Protein AF-A0A645F8R0-F1 (afdb_monomer_lite)

Sequence (84 aa):
MYQHKKVYNQTQYPFSLIENPIQNYQKGICPVVEEMYEKKLVIADVCRLPYTTKDVDDFLTAIKKVWNSREKLHDYEKNNLSSS

Secondary structure (DSSP, 8-state):
-TTTT--STTS-TTGGG-SS------TTSSHHHHHIIIII----TTSSTT--HHHHHHHHHHHHHHHHHHHHHHHHHHHHHTT-

InterPro domains:
  IPR015422 Pyridoxal phosphate-dependent transferase, small domain [G3DSA:3.90.1150.10] (1-69)

Radius of gyration: 20.99 Å; chains: 1; bounding box: 48×29×46 Å

pLDDT: mean 87.6, std 9.73, range [45.84, 97.38]

Foldseek 3Di:
DVVVCDDDDPDNPPVVVDPDDPDDPDPPPCPVVVCCVVPNDDDDPQPDPPHDPVSVVVVVVVVVVCVVCVVVVVVVCCVPVVVD

Organism: NCBI:txid1076179

Structure (mmCIF, N/CA/C/O backbone):
data_AF-A0A645F8R0-F1
#
_entry.id   AF-A0A645F8R0-F1
#
loop_
_atom_site.group_PDB
_atom_site.id
_atom_site.type_symbol
_atom_site.label_atom_id
_atom_site.label_alt_id
_atom_site.label_comp_id
_atom_site.label_asym_id
_atom_site.label_entity_id
_atom_site.label_seq_id
_atom_site.pdbx_PDB_ins_code
_atom_site.Cartn_x
_atom_site.Cartn_y
_atom_site.Cartn_z
_atom_site.occupancy
_atom_site.B_iso_or_equiv
_atom_site.auth_seq_id
_atom_site.auth_comp_id
_atom_site.auth_asym_id
_atom_site.auth_atom_id
_atom_site.pdbx_PDB_model_num
ATOM 1 N N . MET A 1 1 ? 3.329 4.272 -16.957 1.00 69.50 1 MET A N 1
ATOM 2 C CA . MET A 1 1 ? 4.744 4.379 -17.371 1.00 69.50 1 MET A CA 1
ATOM 3 C C . MET A 1 1 ? 5.141 3.276 -18.354 1.00 69.50 1 MET A C 1
ATOM 5 O O . MET A 1 1 ? 5.266 3.583 -19.530 1.00 69.50 1 MET A O 1
ATOM 9 N N . TYR A 1 2 ? 5.261 2.011 -17.925 1.00 80.69 2 TYR A N 1
ATOM 10 C CA . TYR A 1 2 ? 5.767 0.902 -18.758 1.00 80.69 2 TYR A CA 1
ATOM 11 C C . TYR A 1 2 ? 4.852 0.494 -19.922 1.00 80.69 2 TYR A C 1
ATOM 13 O O . TYR A 1 2 ? 5.313 0.462 -21.057 1.00 80.69 2 TYR A O 1
ATOM 21 N N . GLN A 1 3 ? 3.549 0.298 -19.682 1.00 84.56 3 GLN A N 1
ATOM 22 C CA . GLN A 1 3 ? 2.578 0.011 -20.754 1.00 84.56 3 GLN A CA 1
ATOM 23 C C . GLN A 1 3 ? 2.559 1.105 -21.831 1.00 84.56 3 GLN A C 1
ATOM 25 O O . GLN A 1 3 ? 2.536 0.825 -23.024 1.00 84.56 3 GLN A O 1
ATOM 30 N N . HIS A 1 4 ? 2.630 2.364 -21.398 1.00 83.25 4 HIS A N 1
ATOM 31 C CA . HIS A 1 4 ? 2.633 3.534 -22.275 1.00 83.25 4 HIS A CA 1
ATOM 32 C C . HIS A 1 4 ? 4.027 3.881 -22.826 1.00 83.25 4 HIS A C 1
ATOM 34 O O . HIS A 1 4 ? 4.144 4.824 -23.603 1.00 83.25 4 HIS A O 1
ATOM 40 N N . LYS A 1 5 ? 5.072 3.145 -22.416 1.00 80.62 5 LYS A N 1
ATOM 41 C CA . LYS A 1 5 ? 6.474 3.307 -22.829 1.00 80.62 5 LYS A CA 1
ATOM 42 C C . LYS A 1 5 ? 6.990 4.755 -22.771 1.00 80.62 5 LYS A C 1
ATOM 44 O O . LYS A 1 5 ? 7.678 5.211 -23.678 1.00 80.62 5 LYS A O 1
ATOM 49 N N . LYS A 1 6 ? 6.664 5.487 -21.701 1.00 81.94 6 LYS A N 1
ATOM 50 C CA . LYS A 1 6 ? 7.132 6.868 -21.465 1.00 81.94 6 LYS A CA 1
ATOM 51 C C . LYS A 1 6 ? 7.795 6.954 -20.096 1.00 81.94 6 LYS A C 1
ATOM 53 O O . LYS A 1 6 ? 7.104 6.787 -19.091 1.00 81.94 6 LYS A O 1
ATOM 58 N N . VAL A 1 7 ? 9.114 7.158 -20.075 1.00 80.00 7 VAL A N 1
ATOM 59 C CA . VAL A 1 7 ? 9.911 7.362 -18.847 1.00 80.00 7 VAL A CA 1
ATOM 60 C C . VAL A 1 7 ? 10.413 8.793 -18.760 1.00 80.00 7 VAL A C 1
ATOM 62 O O . VAL A 1 7 ? 10.197 9.447 -17.746 1.00 80.00 7 VAL A O 1
ATOM 65 N N . TYR A 1 8 ? 11.066 9.275 -19.819 1.00 78.12 8 TYR A N 1
ATOM 66 C CA . TYR A 1 8 ? 11.721 10.578 -19.822 1.00 78.12 8 TYR A CA 1
ATOM 67 C C . TYR A 1 8 ? 11.045 11.543 -20.792 1.00 78.12 8 TYR A C 1
ATOM 69 O O . TYR A 1 8 ? 10.959 11.284 -21.998 1.00 78.12 8 TYR A O 1
ATOM 77 N N . ASN A 1 9 ? 10.640 12.700 -20.265 1.00 74.50 9 ASN A N 1
ATOM 78 C CA . ASN A 1 9 ? 10.056 13.805 -21.025 1.00 74.50 9 ASN A CA 1
ATOM 79 C C . ASN A 1 9 ? 8.905 13.332 -21.941 1.00 74.50 9 ASN A C 1
ATOM 81 O O . ASN A 1 9 ? 8.177 12.392 -21.626 1.00 74.50 9 ASN A O 1
ATOM 85 N N . GLN A 1 10 ? 8.731 13.978 -23.093 1.00 75.19 10 GLN A N 1
ATOM 86 C CA . GLN A 1 10 ? 7.767 13.580 -24.124 1.00 75.19 10 GLN A CA 1
ATOM 87 C C . GLN A 1 10 ? 8.310 12.475 -25.054 1.00 75.19 10 GLN A C 1
ATOM 89 O O . GLN A 1 10 ? 7.759 12.250 -26.129 1.00 75.19 10 GLN A O 1
ATOM 94 N N . THR A 1 11 ? 9.389 11.786 -24.664 1.00 79.56 11 THR A N 1
ATOM 95 C CA . THR A 1 11 ? 10.055 10.774 -25.497 1.00 79.56 11 THR A CA 1
ATOM 96 C C . THR A 1 11 ? 9.675 9.351 -25.084 1.00 79.56 11 THR A C 1
ATOM 98 O O . THR A 1 11 ? 9.168 9.105 -23.988 1.00 79.56 11 THR A O 1
ATOM 101 N N . GLN A 1 12 ? 9.952 8.392 -25.968 1.00 79.69 12 GLN A N 1
ATOM 102 C CA . GLN A 1 12 ? 9.828 6.957 -25.688 1.00 79.69 12 GLN A CA 1
ATOM 103 C C . GLN A 1 12 ? 11.143 6.331 -25.198 1.00 79.69 12 GLN A C 1
ATOM 105 O O . GLN A 1 12 ? 11.231 5.113 -25.059 1.00 79.69 12 GLN A O 1
ATOM 110 N N . TYR A 1 13 ? 12.171 7.136 -24.913 1.00 83.56 13 TYR A N 1
ATOM 111 C CA . TYR A 1 13 ? 13.427 6.649 -24.347 1.00 83.56 13 TYR A CA 1
ATOM 112 C C . TYR A 1 13 ? 13.201 6.102 -22.919 1.00 83.56 13 TYR A C 1
ATOM 114 O O . TYR A 1 13 ? 12.450 6.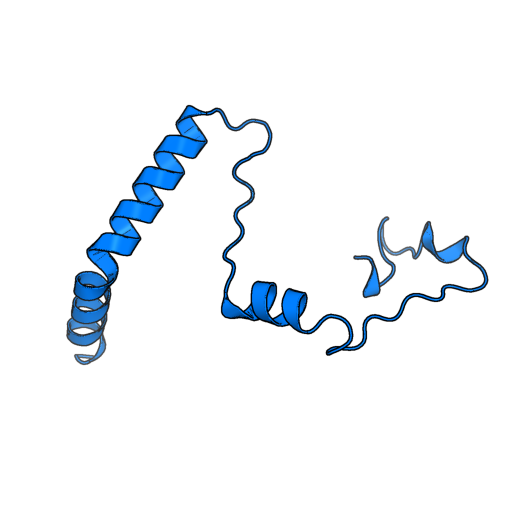715 -22.149 1.00 83.56 13 TYR A O 1
ATOM 122 N N . PRO A 1 14 ? 13.823 4.969 -22.527 1.00 85.25 14 PRO A N 1
ATOM 123 C CA . PRO A 1 14 ? 14.761 4.140 -23.298 1.00 85.25 14 PRO A CA 1
ATOM 124 C C . PRO A 1 14 ? 14.095 3.032 -24.134 1.00 85.25 14 PRO A C 1
ATOM 126 O O . PRO A 1 14 ? 14.787 2.261 -24.788 1.00 85.25 14 PRO A O 1
ATOM 129 N N . PHE A 1 15 ? 12.765 2.921 -24.136 1.00 85.38 15 PHE A N 1
ATOM 130 C CA . PHE A 1 15 ? 12.056 1.840 -24.833 1.00 85.38 15 PHE A CA 1
ATOM 131 C C . PHE A 1 15 ? 12.213 1.878 -26.358 1.00 85.38 15 PHE A C 1
ATOM 133 O O . PHE A 1 15 ? 12.054 0.843 -26.997 1.00 85.38 15 PHE A O 1
ATOM 140 N N . SER A 1 16 ? 12.555 3.034 -26.935 1.00 84.44 16 SER A N 1
ATOM 141 C CA . SER A 1 16 ? 12.913 3.172 -28.353 1.00 84.44 16 SER A CA 1
ATOM 142 C C . SER A 1 16 ? 14.202 2.439 -28.746 1.00 84.44 16 SER A C 1
ATOM 144 O O . SER A 1 16 ? 14.445 2.264 -29.932 1.00 84.44 16 SER A O 1
ATOM 146 N N . LEU A 1 17 ? 15.033 2.022 -27.781 1.00 87.19 17 LEU A N 1
ATOM 147 C CA . LEU A 1 17 ? 16.258 1.249 -28.032 1.00 87.19 17 LEU A CA 1
ATOM 148 C C . LEU A 1 17 ? 15.997 -0.255 -28.219 1.00 87.1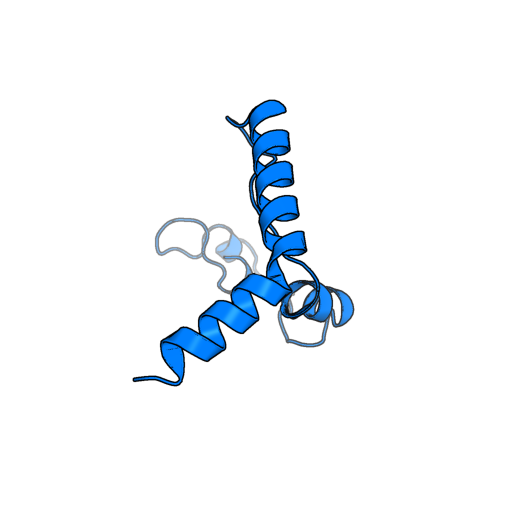9 17 LEU A C 1
ATOM 150 O O . LEU A 1 17 ? 16.930 -1.010 -28.473 1.00 87.19 17 LEU A O 1
ATOM 154 N N . ILE A 1 18 ? 14.753 -0.709 -28.046 1.00 86.12 18 ILE A N 1
ATOM 155 C CA . ILE A 1 18 ? 14.377 -2.120 -28.144 1.00 86.12 18 ILE A CA 1
ATOM 156 C C . ILE A 1 18 ? 13.653 -2.326 -29.475 1.00 86.12 18 ILE A C 1
ATOM 158 O O . ILE A 1 18 ? 12.530 -1.854 -29.637 1.00 86.12 18 ILE A O 1
ATOM 162 N N . GLU A 1 19 ? 14.273 -3.058 -30.403 1.00 82.38 19 GLU A N 1
ATOM 163 C CA . GLU A 1 19 ? 13.727 -3.281 -31.752 1.00 82.38 19 GLU A CA 1
ATOM 164 C C . GLU A 1 19 ? 12.420 -4.089 -31.740 1.00 82.38 19 GLU A C 1
ATOM 166 O O . GLU A 1 19 ? 11.490 -3.765 -32.471 1.00 82.38 19 GLU A O 1
ATOM 171 N N . ASN A 1 20 ? 12.315 -5.102 -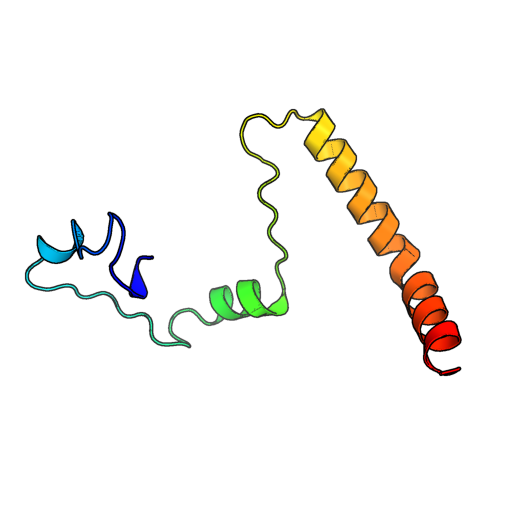30.868 1.00 82.00 20 ASN A N 1
ATOM 172 C CA . ASN A 1 20 ? 11.161 -6.007 -30.800 1.00 82.00 20 ASN A CA 1
ATOM 173 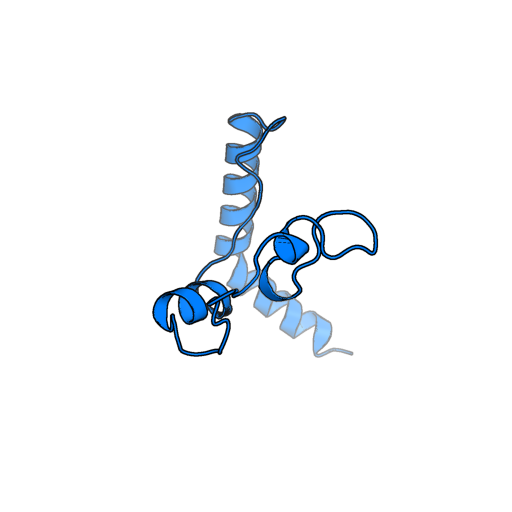C C . ASN A 1 20 ? 10.655 -6.192 -29.357 1.00 82.00 20 ASN A C 1
ATOM 175 O O . ASN A 1 20 ? 10.975 -7.181 -28.695 1.00 82.00 20 ASN A O 1
ATOM 179 N N . PRO A 1 21 ? 9.880 -5.237 -28.822 1.00 75.50 21 PRO A N 1
ATOM 180 C CA . PRO A 1 21 ? 9.325 -5.329 -27.475 1.00 75.50 21 PRO A CA 1
ATOM 181 C C . PRO A 1 21 ? 8.184 -6.364 -27.389 1.00 75.50 21 PRO A C 1
ATOM 183 O O . PRO A 1 21 ? 7.139 -6.179 -28.005 1.00 75.50 21 PRO A O 1
ATOM 186 N N . ILE A 1 22 ? 8.350 -7.414 -26.573 1.00 83.00 22 ILE A N 1
ATOM 187 C CA . ILE A 1 22 ? 7.401 -8.549 -26.438 1.00 83.00 22 ILE A CA 1
ATOM 188 C C . ILE A 1 22 ? 6.379 -8.335 -25.292 1.00 83.00 22 ILE A C 1
ATOM 190 O O . ILE A 1 22 ? 5.627 -9.236 -24.931 1.00 83.00 22 ILE A O 1
ATOM 194 N N . GLN A 1 23 ? 6.330 -7.161 -24.651 1.00 85.00 23 GLN A N 1
ATOM 195 C CA . GLN A 1 23 ? 5.503 -6.998 -23.446 1.00 85.00 23 GLN A CA 1
ATOM 196 C C . GLN A 1 23 ? 4.000 -7.020 -23.769 1.00 85.00 23 GLN A C 1
ATOM 198 O O . GLN A 1 23 ? 3.506 -6.172 -24.513 1.00 85.00 23 GLN A O 1
ATOM 203 N N . ASN A 1 24 ? 3.269 -7.945 -23.141 1.00 86.81 24 ASN A N 1
ATOM 204 C CA . ASN A 1 24 ? 1.811 -8.007 -23.170 1.00 86.81 24 ASN A CA 1
ATOM 205 C C . ASN A 1 24 ? 1.239 -7.427 -21.864 1.00 86.81 24 ASN A C 1
ATOM 207 O O . ASN A 1 24 ? 1.626 -7.850 -20.779 1.00 86.81 24 ASN A O 1
ATOM 211 N N . TYR A 1 25 ? 0.321 -6.466 -21.983 1.00 87.75 25 TYR A N 1
ATOM 212 C CA . TYR A 1 25 ? -0.383 -5.823 -20.863 1.00 87.75 25 TYR A CA 1
ATOM 213 C C . TYR A 1 25 ? -1.905 -6.036 -20.939 1.00 87.75 25 TYR A C 1
ATOM 215 O O . TYR A 1 25 ? -2.673 -5.231 -20.415 1.00 87.75 25 TYR A O 1
ATOM 223 N N . GLN A 1 26 ? -2.360 -7.066 -21.657 1.00 92.75 26 GLN A N 1
ATOM 224 C CA . GLN A 1 26 ? -3.774 -7.428 -21.714 1.00 92.75 26 GLN A CA 1
ATOM 225 C C . GLN A 1 26 ? -4.298 -7.782 -20.322 1.00 92.75 26 GLN A C 1
ATOM 227 O O . GLN A 1 26 ? -3.621 -8.453 -19.548 1.00 92.75 26 GLN A O 1
ATOM 232 N N . LYS A 1 27 ? -5.528 -7.359 -20.026 1.00 91.75 27 LYS A N 1
ATOM 233 C CA . LYS A 1 27 ? -6.210 -7.738 -18.788 1.00 91.75 27 LYS A CA 1
ATOM 234 C C . LYS A 1 27 ? -6.494 -9.243 -18.786 1.00 91.75 27 LYS A C 1
ATOM 236 O O . LYS A 1 27 ? -6.845 -9.806 -19.821 1.00 91.75 27 LYS A O 1
ATOM 241 N N . GLY A 1 28 ? -6.363 -9.878 -17.630 1.00 93.94 28 GLY A N 1
ATOM 242 C CA . GLY A 1 28 ? -6.603 -11.302 -17.419 1.00 93.94 28 GLY A CA 1
ATOM 243 C C . GLY A 1 28 ? -5.358 -12.180 -17.544 1.00 93.94 28 GLY A C 1
ATOM 244 O O . GLY A 1 28 ? -5.448 -13.370 -17.256 1.00 93.94 28 GLY A O 1
ATOM 245 N N . ILE A 1 29 ? -4.195 -11.635 -17.927 1.00 94.69 29 ILE A N 1
ATOM 246 C CA . ILE A 1 29 ? -2.944 -12.419 -17.995 1.00 94.69 29 ILE A CA 1
ATOM 247 C C . ILE A 1 29 ? -2.385 -12.746 -16.603 1.00 94.69 29 ILE A C 1
ATOM 249 O O . ILE A 1 29 ? -1.675 -13.736 -16.441 1.00 94.69 29 ILE A O 1
ATOM 253 N N . CYS A 1 30 ? -2.731 -11.935 -15.597 1.00 93.75 30 CYS A N 1
ATOM 254 C CA . CYS A 1 30 ? -2.308 -12.094 -14.206 1.00 93.75 30 CYS A CA 1
ATOM 255 C C . CYS A 1 30 ? -3.512 -11.948 -13.254 1.00 93.75 30 CYS A C 1
ATOM 257 O O . CYS A 1 30 ? -3.532 -11.032 -12.430 1.00 93.75 30 CYS A O 1
ATOM 259 N N . PRO A 1 31 ? -4.514 -12.842 -13.324 1.00 94.94 31 PRO A N 1
ATOM 260 C CA . PRO A 1 31 ? -5.824 -12.632 -12.702 1.00 94.94 31 PRO A CA 1
ATOM 261 C C . PRO A 1 31 ? -5.758 -12.484 -11.177 1.00 94.94 31 PRO A C 1
ATOM 263 O O . PRO A 1 31 ? -6.493 -11.691 -10.598 1.00 94.94 31 PRO A O 1
ATOM 266 N N . VAL A 1 32 ? -4.843 -13.201 -10.517 1.00 96.50 32 VAL A N 1
ATOM 267 C CA . VAL A 1 32 ? -4.639 -13.091 -9.063 1.00 96.50 32 VAL A CA 1
ATOM 268 C C . VAL A 1 32 ? -4.101 -11.711 -8.688 1.00 96.50 32 VAL A C 1
ATOM 270 O O . VAL A 1 32 ? -4.594 -11.088 -7.753 1.00 96.50 32 VAL A O 1
ATOM 273 N N . VAL A 1 33 ? -3.105 -11.215 -9.427 1.00 94.06 33 VAL A N 1
ATOM 274 C CA . VAL A 1 33 ? -2.497 -9.900 -9.172 1.00 94.06 33 VAL A CA 1
ATOM 275 C C . VAL A 1 33 ? -3.508 -8.792 -9.445 1.00 94.06 33 VAL A C 1
ATOM 277 O O . VAL A 1 33 ? -3.615 -7.856 -8.659 1.00 94.06 33 VAL A O 1
ATOM 280 N N . GLU A 1 34 ? -4.276 -8.924 -10.524 1.00 95.44 34 GLU A N 1
ATOM 281 C CA . GLU A 1 34 ? -5.346 -7.991 -10.875 1.00 95.44 34 GLU A CA 1
ATOM 282 C C . GLU A 1 34 ? -6.426 -7.951 -9.793 1.00 95.44 34 GLU A C 1
ATOM 284 O O . GLU A 1 34 ? -6.787 -6.874 -9.332 1.00 95.44 34 GLU A O 1
ATOM 289 N N . GLU A 1 35 ? -6.896 -9.103 -9.310 1.00 96.50 35 GLU A N 1
ATOM 290 C CA . GLU A 1 35 ? -7.879 -9.151 -8.226 1.00 96.50 35 GLU A CA 1
ATOM 291 C C . GLU A 1 35 ? -7.328 -8.555 -6.923 1.00 96.50 35 GLU A C 1
ATOM 293 O O . GLU A 1 35 ? -8.029 -7.814 -6.227 1.00 96.50 35 GLU A O 1
ATOM 298 N N . MET A 1 36 ? -6.069 -8.854 -6.590 1.00 96.38 36 MET A N 1
ATOM 299 C CA . MET A 1 36 ? -5.413 -8.266 -5.428 1.00 96.38 36 MET A CA 1
ATOM 300 C C . MET A 1 36 ? -5.374 -6.744 -5.535 1.00 96.38 36 MET A C 1
ATOM 302 O O . MET A 1 36 ? -5.831 -6.070 -4.617 1.00 96.38 36 MET A O 1
ATOM 306 N N . TYR A 1 37 ? -4.882 -6.217 -6.655 1.00 93.56 37 TYR A N 1
ATOM 307 C CA . TYR A 1 37 ? -4.730 -4.783 -6.878 1.00 93.56 37 TYR A CA 1
ATOM 308 C C . TYR A 1 37 ? -6.072 -4.043 -6.944 1.00 93.56 37 TYR A C 1
ATOM 310 O O . TYR A 1 37 ? -6.203 -2.964 -6.376 1.00 93.56 37 TYR A O 1
ATOM 318 N N . GLU A 1 38 ? -7.076 -4.616 -7.612 1.00 93.62 38 GLU A N 1
ATOM 319 C CA . GLU A 1 38 ? -8.360 -3.946 -7.841 1.00 93.62 38 GLU A CA 1
ATOM 320 C C . GLU A 1 38 ? -9.315 -4.042 -6.643 1.00 93.62 38 GLU A C 1
ATOM 322 O O . GLU A 1 38 ? -10.191 -3.189 -6.506 1.00 93.62 38 GLU A O 1
ATOM 327 N N . LYS A 1 39 ? -9.210 -5.084 -5.802 1.00 94.44 39 LYS A N 1
ATOM 328 C CA . LYS A 1 39 ? -10.266 -5.390 -4.815 1.00 94.44 39 LYS A CA 1
ATOM 329 C C . LYS A 1 39 ? -9.794 -5.712 -3.406 1.00 94.44 39 LYS A C 1
ATOM 331 O O . LYS A 1 39 ? -10.568 -5.517 -2.472 1.00 94.44 39 LYS A O 1
ATOM 336 N N . LYS A 1 40 ? -8.595 -6.274 -3.232 1.00 93.56 40 LYS A N 1
ATOM 337 C CA . LYS A 1 40 ? -8.202 -6.877 -1.942 1.00 93.56 40 LYS A CA 1
ATOM 338 C C . LYS A 1 40 ? -7.097 -6.121 -1.218 1.00 93.56 40 LYS A C 1
ATOM 340 O O . LYS A 1 40 ? -6.988 -6.245 -0.002 1.00 93.56 40 LYS A O 1
ATOM 345 N N . LEU A 1 41 ? -6.269 -5.376 -1.943 1.00 92.38 41 LEU A N 1
ATOM 346 C CA . LEU A 1 41 ? -5.078 -4.739 -1.407 1.00 92.38 41 LEU A CA 1
ATOM 347 C C . LEU A 1 41 ? -5.232 -3.220 -1.403 1.00 92.38 41 LEU A C 1
ATOM 349 O O . LEU A 1 41 ? -5.559 -2.609 -2.415 1.00 92.38 41 LEU A O 1
ATOM 353 N N . VAL A 1 42 ? -4.910 -2.616 -0.264 1.00 87.12 42 VAL A N 1
ATOM 354 C CA . VAL A 1 42 ? -4.693 -1.174 -0.144 1.00 87.12 42 VAL A CA 1
ATOM 355 C C . VAL A 1 42 ? -3.199 -0.964 0.055 1.00 87.12 42 VAL A C 1
ATOM 357 O O . VAL A 1 42 ? -2.614 -1.518 0.984 1.00 87.12 42 VAL A O 1
ATOM 360 N N . ILE A 1 43 ? -2.576 -0.194 -0.835 1.00 88.19 43 ILE A N 1
ATOM 361 C CA . ILE A 1 43 ? -1.138 0.091 -0.803 1.00 88.19 43 ILE A CA 1
ATOM 362 C C . ILE A 1 43 ? -0.946 1.543 -0.372 1.00 88.19 43 ILE A C 1
ATOM 364 O O . ILE A 1 43 ? -1.609 2.439 -0.893 1.00 88.19 43 ILE A O 1
ATOM 368 N N . ALA A 1 44 ? -0.026 1.774 0.560 1.00 85.19 44 ALA A N 1
ATOM 369 C CA . ALA A 1 44 ? 0.409 3.106 0.951 1.00 85.19 44 ALA A CA 1
ATOM 370 C C . ALA A 1 44 ? 1.939 3.162 0.969 1.00 85.19 44 ALA A C 1
ATOM 372 O O . ALA A 1 44 ? 2.598 2.284 1.526 1.00 85.19 44 ALA A O 1
ATOM 373 N N . ASP A 1 45 ? 2.495 4.224 0.395 1.00 83.81 45 ASP A N 1
ATOM 374 C CA . ASP A 1 45 ? 3.937 4.463 0.296 1.00 83.81 45 ASP A CA 1
ATOM 375 C C . ASP A 1 45 ? 4.516 5.016 1.615 1.00 83.81 45 ASP A C 1
ATOM 377 O O . ASP A 1 45 ? 5.146 6.070 1.648 1.00 83.81 45 ASP A O 1
ATOM 381 N N . VAL A 1 46 ? 4.276 4.317 2.728 1.00 82.06 46 VAL A N 1
ATOM 382 C CA . VAL A 1 46 ? 4.700 4.736 4.081 1.00 82.06 46 VAL A CA 1
ATOM 383 C C . VAL A 1 46 ? 6.046 4.145 4.500 1.00 82.06 46 VAL A C 1
ATOM 385 O O . VAL A 1 46 ? 6.728 4.697 5.355 1.00 82.06 46 VAL A O 1
ATOM 388 N N . CYS A 1 47 ? 6.482 3.061 3.856 1.00 81.25 47 CYS A N 1
ATOM 389 C CA . CYS A 1 47 ? 7.768 2.410 4.121 1.00 81.25 47 CYS A CA 1
ATOM 390 C C . CYS A 1 47 ? 8.868 2.948 3.194 1.00 81.25 47 CYS A C 1
ATOM 392 O O . CYS A 1 47 ? 9.499 2.192 2.454 1.00 81.25 47 CYS A O 1
ATOM 394 N N . ARG A 1 48 ? 9.072 4.267 3.190 1.00 87.50 48 ARG A N 1
ATOM 395 C CA . ARG A 1 48 ? 10.105 4.926 2.376 1.00 87.50 48 ARG A CA 1
ATOM 396 C C . ARG A 1 48 ? 10.735 6.095 3.119 1.00 87.50 48 ARG A C 1
ATOM 398 O O . ARG A 1 48 ? 10.117 6.677 3.998 1.00 87.50 48 ARG A O 1
ATOM 405 N N . LEU A 1 49 ? 11.938 6.500 2.724 1.00 87.69 49 LEU A N 1
ATOM 406 C CA . LEU A 1 49 ? 12.525 7.731 3.254 1.00 87.69 49 LEU A CA 1
ATOM 407 C C . LEU A 1 49 ? 11.647 8.948 2.890 1.00 87.69 49 LEU A C 1
ATOM 409 O O . LEU A 1 49 ? 11.115 8.999 1.775 1.00 87.69 49 LEU A O 1
ATOM 413 N N . PRO A 1 50 ? 11.495 9.933 3.795 1.00 89.12 50 PRO A N 1
ATOM 414 C CA . PRO A 1 50 ? 12.191 10.100 5.079 1.00 89.12 50 PRO A CA 1
ATOM 415 C C . PRO A 1 50 ? 11.456 9.506 6.301 1.00 89.12 50 PRO A C 1
ATOM 417 O O . PRO A 1 50 ? 11.787 9.871 7.426 1.00 89.12 50 PRO A O 1
ATOM 420 N N . TYR A 1 51 ? 10.455 8.642 6.112 1.00 90.75 51 TYR A N 1
ATOM 421 C CA . TYR A 1 51 ? 9.624 8.152 7.213 1.00 90.75 51 TYR A CA 1
ATOM 422 C C . TYR A 1 51 ? 10.411 7.283 8.195 1.00 90.75 51 TYR A C 1
ATOM 424 O O . TYR A 1 51 ? 11.216 6.429 7.816 1.00 90.75 51 TYR A O 1
ATOM 432 N N . THR A 1 52 ? 10.151 7.512 9.475 1.00 93.94 52 THR A N 1
ATOM 433 C CA . THR A 1 52 ? 10.694 6.751 10.596 1.00 93.94 52 THR A CA 1
ATOM 434 C C . THR A 1 52 ? 9.761 5.603 10.971 1.00 93.94 52 THR A C 1
ATOM 436 O O . THR A 1 52 ? 8.586 5.582 10.603 1.00 93.94 52 THR A O 1
ATOM 439 N N . THR A 1 53 ? 10.248 4.664 11.783 1.00 92.88 53 THR A N 1
ATOM 440 C CA . THR A 1 53 ? 9.404 3.610 12.372 1.00 92.88 53 THR A CA 1
ATOM 441 C C . THR A 1 53 ? 8.205 4.193 13.118 1.00 92.88 53 THR A C 1
ATOM 443 O O . THR A 1 53 ? 7.105 3.660 13.022 1.00 92.88 53 THR A O 1
ATOM 446 N N . LYS A 1 54 ? 8.392 5.333 13.795 1.00 94.62 54 LYS A N 1
ATOM 447 C CA . LYS A 1 54 ? 7.310 6.008 14.508 1.00 94.62 54 LYS A CA 1
ATOM 448 C C . LYS A 1 54 ? 6.211 6.499 13.562 1.00 94.62 54 LYS A C 1
ATOM 450 O O . LYS A 1 54 ? 5.038 6.352 13.887 1.00 94.62 54 LYS A O 1
ATOM 455 N N . ASP A 1 55 ? 6.572 7.039 12.400 1.00 93.88 55 ASP A N 1
ATOM 456 C CA . ASP A 1 55 ? 5.588 7.481 11.403 1.00 93.88 55 ASP A CA 1
ATOM 457 C C . ASP A 1 55 ? 4.748 6.300 10.895 1.00 93.88 55 ASP A C 1
ATOM 459 O O . ASP A 1 55 ? 3.533 6.413 10.723 1.00 93.88 55 ASP A O 1
ATOM 463 N N . VAL A 1 56 ? 5.384 5.137 10.715 1.00 92.75 56 VAL A N 1
ATOM 464 C CA . VAL A 1 56 ? 4.694 3.892 10.349 1.00 92.75 56 VAL A CA 1
ATOM 465 C C . VAL A 1 56 ? 3.761 3.429 11.474 1.00 92.75 56 VAL A C 1
ATOM 467 O O . VAL A 1 56 ? 2.613 3.075 11.202 1.00 92.75 56 VAL A O 1
ATOM 470 N N . ASP A 1 57 ? 4.196 3.474 12.734 1.00 94.81 57 ASP A N 1
ATOM 471 C CA . ASP A 1 57 ? 3.368 3.097 13.888 1.00 94.81 57 ASP A CA 1
ATOM 472 C C . ASP A 1 57 ? 2.152 4.018 14.066 1.00 94.81 57 ASP A C 1
ATOM 474 O O . ASP A 1 57 ? 1.033 3.555 14.330 1.00 94.81 57 ASP A O 1
ATOM 478 N N . ASP A 1 58 ? 2.343 5.324 13.880 1.00 94.56 58 ASP A N 1
ATOM 479 C CA . ASP A 1 58 ? 1.270 6.315 13.947 1.00 94.56 58 ASP A CA 1
ATOM 480 C C . ASP A 1 58 ? 0.262 6.088 12.803 1.00 94.56 58 ASP A C 1
ATOM 482 O O . ASP A 1 58 ? -0.955 6.099 13.025 1.00 94.56 58 ASP A O 1
ATOM 486 N N . PHE A 1 59 ? 0.744 5.764 11.598 1.00 93.50 59 PHE A N 1
ATOM 487 C CA . PHE A 1 59 ? -0.101 5.381 10.465 1.00 93.50 59 PHE A CA 1
ATOM 488 C C . PHE A 1 59 ? -0.914 4.106 10.743 1.00 93.50 59 PHE A C 1
ATOM 490 O O . PHE A 1 59 ? -2.132 4.084 10.537 1.00 93.50 59 PHE A O 1
ATOM 497 N N . LEU A 1 60 ? -0.283 3.058 11.284 1.00 93.75 60 LEU A N 1
ATOM 498 C CA . LEU A 1 60 ? -0.971 1.823 11.678 1.00 93.75 60 LEU A CA 1
ATOM 499 C C . LEU A 1 60 ? -2.035 2.084 12.750 1.00 93.75 60 LEU A C 1
ATOM 501 O O . LEU A 1 60 ? -3.118 1.493 12.715 1.00 93.75 60 LEU A O 1
ATOM 505 N N . THR A 1 61 ? -1.747 2.977 13.695 1.00 96.62 61 THR A N 1
ATOM 506 C CA . THR A 1 61 ? -2.691 3.381 14.743 1.00 96.62 61 THR A CA 1
ATOM 507 C C . THR A 1 61 ? -3.910 4.083 14.150 1.00 96.62 61 THR A C 1
ATOM 509 O O . THR A 1 61 ? -5.048 3.750 14.501 1.00 96.62 61 THR A O 1
ATOM 512 N N . ALA A 1 62 ? -3.701 5.002 13.205 1.00 94.94 62 ALA A N 1
ATOM 513 C CA . ALA A 1 62 ? -4.782 5.681 12.499 1.00 94.94 62 ALA A CA 1
ATOM 514 C C . ALA A 1 62 ? -5.663 4.696 11.711 1.00 94.94 62 ALA A C 1
ATOM 516 O O . ALA A 1 62 ? -6.889 4.738 11.846 1.00 94.94 62 ALA A O 1
ATOM 517 N N . ILE A 1 63 ? -5.060 3.756 10.969 1.00 94.25 63 ILE A N 1
ATOM 518 C CA . ILE A 1 63 ? -5.803 2.712 10.244 1.00 94.25 63 ILE A CA 1
ATOM 519 C C . ILE A 1 63 ? -6.664 1.896 11.207 1.00 94.25 63 ILE A C 1
ATOM 521 O O . ILE A 1 63 ? -7.861 1.737 10.973 1.00 94.25 63 ILE A O 1
ATOM 525 N N . LYS A 1 64 ? -6.085 1.408 12.311 1.00 96.25 64 LYS A N 1
ATOM 526 C CA . LYS A 1 64 ? -6.819 0.615 13.310 1.00 96.25 64 LYS A CA 1
ATOM 527 C C . LYS A 1 64 ? -8.010 1.387 13.874 1.00 96.25 64 LYS A C 1
ATOM 529 O O . LYS A 1 64 ? -9.094 0.823 14.008 1.00 96.25 64 LYS A O 1
ATOM 534 N N . LYS A 1 65 ? -7.840 2.681 14.166 1.00 96.94 65 LYS A N 1
ATOM 535 C CA . LYS A 1 65 ? -8.925 3.544 14.658 1.00 96.94 65 LYS A CA 1
ATOM 536 C C . LYS A 1 65 ? -10.078 3.624 13.659 1.00 96.94 65 LYS A C 1
ATOM 538 O O . LYS A 1 65 ? -11.229 3.439 14.056 1.00 96.94 65 LYS A O 1
ATOM 543 N N . VAL A 1 66 ? -9.779 3.885 12.386 1.00 95.44 66 VAL A N 1
ATOM 544 C CA . VAL A 1 66 ? -10.794 3.973 11.323 1.00 95.44 66 VAL A CA 1
ATOM 545 C C . VAL A 1 66 ? -11.479 2.624 11.129 1.00 95.44 66 VAL A C 1
ATOM 547 O O . VAL A 1 66 ? -12.704 2.549 11.163 1.00 95.44 66 VAL A O 1
ATOM 550 N N . TRP A 1 67 ? -10.703 1.545 11.024 1.00 95.38 67 TRP A N 1
ATOM 551 C CA . TRP A 1 67 ? -11.222 0.197 10.800 1.00 95.38 67 TRP A CA 1
ATOM 552 C C . TRP A 1 67 ? -12.173 -0.269 11.906 1.00 95.38 67 TRP A C 1
ATOM 554 O O . TRP A 1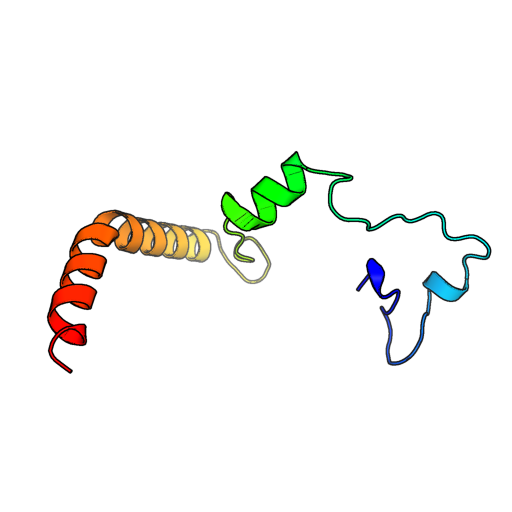 67 ? -13.241 -0.823 11.632 1.00 95.38 67 TRP A O 1
ATOM 564 N N . ASN A 1 68 ? -11.809 -0.007 13.162 1.00 97.38 68 ASN A N 1
ATOM 565 C CA . ASN A 1 68 ? -12.627 -0.353 14.323 1.00 97.38 68 ASN A CA 1
ATOM 566 C C . ASN A 1 68 ? -13.861 0.548 14.462 1.00 97.38 68 ASN A C 1
ATOM 568 O O . ASN A 1 68 ? -14.835 0.155 15.096 1.00 97.38 68 ASN A O 1
ATOM 572 N N . SER A 1 69 ? -13.835 1.742 13.868 1.00 96.81 69 SER A N 1
ATOM 573 C CA . SER A 1 69 ? -14.950 2.696 13.910 1.00 96.81 69 SER A CA 1
ATOM 574 C C . SER A 1 69 ? -15.849 2.630 12.673 1.00 96.81 69 SER A C 1
ATOM 5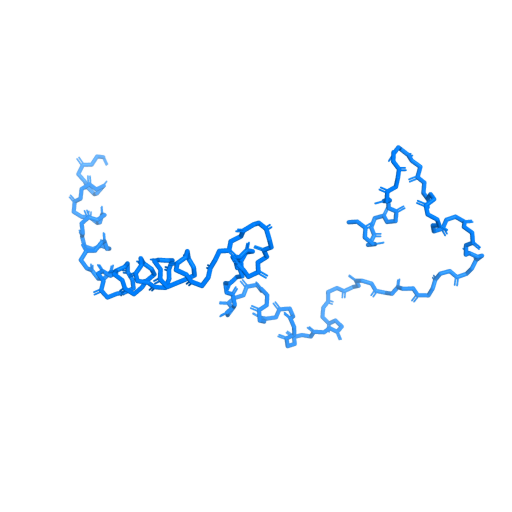76 O O . SER A 1 69 ? -16.811 3.388 12.601 1.00 96.81 69 SER A O 1
ATOM 578 N N . ARG A 1 70 ? -15.565 1.744 11.707 1.00 95.62 70 ARG A N 1
ATOM 579 C CA . ARG A 1 70 ? -16.213 1.723 10.383 1.00 95.62 70 ARG A CA 1
ATOM 580 C C . ARG A 1 70 ? -17.743 1.654 10.435 1.00 95.62 70 ARG A C 1
ATOM 582 O O . ARG A 1 70 ? -18.395 2.329 9.655 1.00 95.62 70 ARG A O 1
ATOM 589 N N . GLU A 1 71 ? -18.309 0.887 11.367 1.00 96.00 71 GLU A N 1
ATOM 590 C CA . GLU A 1 71 ? -19.766 0.740 11.506 1.00 96.00 71 GLU A CA 1
ATOM 591 C C . GLU A 1 71 ? -20.393 2.050 11.978 1.00 96.00 71 GLU A C 1
ATOM 593 O O . GLU A 1 71 ? -21.309 2.564 11.350 1.00 96.00 71 GLU A O 1
ATOM 598 N N . LYS A 1 72 ? -19.803 2.674 13.005 1.00 95.50 72 LYS A N 1
ATOM 599 C CA . LYS A 1 72 ? -20.238 3.987 13.497 1.00 95.50 72 LYS A CA 1
ATOM 600 C C . LYS A 1 72 ? -20.110 5.073 12.431 1.00 95.50 72 LYS A C 1
ATOM 602 O O . LYS A 1 72 ? -20.950 5.962 12.373 1.00 95.50 72 LYS A O 1
ATOM 607 N N . LEU A 1 73 ? -19.054 5.018 11.617 1.00 93.94 73 LEU A N 1
ATOM 608 C CA . LEU A 1 73 ? -18.847 5.946 10.504 1.00 93.94 73 LEU A CA 1
ATOM 609 C C . LEU A 1 73 ? -19.913 5.759 9.419 1.00 93.94 73 LEU A C 1
ATOM 611 O O . LEU A 1 73 ? -20.487 6.745 8.971 1.00 93.94 73 LEU A O 1
ATOM 615 N N . HIS A 1 74 ? -20.220 4.513 9.061 1.00 93.69 74 HIS A N 1
ATOM 616 C CA . HIS A 1 74 ? -21.278 4.184 8.108 1.00 93.69 74 HIS A CA 1
ATOM 617 C C . HIS A 1 74 ? -22.663 4.623 8.611 1.00 93.69 74 HIS A C 1
ATOM 619 O O . HIS A 1 74 ? -23.440 5.222 7.869 1.00 93.69 74 HIS A O 1
ATOM 625 N N . ASP A 1 75 ? -22.970 4.387 9.887 1.00 94.69 75 ASP A N 1
ATOM 626 C CA . ASP A 1 75 ? -24.234 4.817 10.489 1.00 94.69 75 ASP A CA 1
ATOM 627 C C . ASP A 1 75 ? -24.337 6.342 10.555 1.00 94.69 75 ASP A C 1
ATOM 629 O O . ASP A 1 75 ? -25.390 6.915 10.271 1.00 94.69 75 ASP A O 1
ATOM 633 N N . TYR A 1 76 ? -23.238 7.017 10.900 1.00 93.38 76 TYR A N 1
ATOM 634 C CA . TYR A 1 76 ? -23.161 8.472 10.864 1.00 93.38 76 TYR A CA 1
ATOM 635 C C . TYR A 1 76 ? -23.422 9.005 9.451 1.00 93.38 76 TYR A C 1
ATOM 637 O O . TYR A 1 76 ? -24.236 9.911 9.291 1.00 93.38 76 TYR A O 1
ATOM 645 N N . GLU A 1 77 ? -22.788 8.434 8.427 1.00 92.62 77 GLU A N 1
ATOM 646 C CA . GLU A 1 77 ? -22.994 8.828 7.033 1.00 92.62 77 GLU A CA 1
ATOM 647 C C . GLU A 1 77 ? -24.463 8.666 6.626 1.00 92.62 77 GLU A C 1
ATOM 649 O O . GLU A 1 77 ? -25.089 9.622 6.168 1.00 92.62 77 GLU A O 1
ATOM 654 N N . LYS A 1 78 ? -25.050 7.494 6.898 1.00 90.81 78 LYS A N 1
ATOM 655 C CA . LYS A 1 78 ? -26.453 7.208 6.590 1.00 90.81 78 LYS A CA 1
ATOM 656 C C . LYS A 1 78 ? -27.395 8.224 7.231 1.00 90.81 78 LYS A C 1
ATOM 658 O O . LYS A 1 78 ? -28.247 8.761 6.540 1.00 90.81 78 LYS A O 1
ATOM 663 N N . ASN A 1 79 ? -27.223 8.517 8.518 1.00 87.69 79 ASN A N 1
ATOM 664 C CA . ASN A 1 79 ? -28.131 9.396 9.260 1.00 87.69 79 ASN A CA 1
ATOM 665 C C . ASN A 1 79 ? -27.993 10.882 8.879 1.00 87.69 79 ASN A C 1
ATOM 667 O O . ASN A 1 79 ? -28.969 11.630 8.964 1.00 87.69 79 ASN A O 1
ATOM 671 N N . ASN A 1 80 ? -26.802 11.323 8.462 1.00 81.50 80 ASN A N 1
ATOM 672 C CA . ASN A 1 80 ? -26.543 12.731 8.146 1.00 81.50 80 ASN A CA 1
ATOM 673 C C . ASN A 1 80 ? -26.709 13.069 6.654 1.00 81.50 80 ASN A C 1
ATOM 675 O O . ASN A 1 80 ? -27.003 14.219 6.347 1.00 81.50 80 ASN A O 1
ATOM 679 N N . LEU A 1 81 ? -26.576 12.101 5.737 1.00 63.44 81 LEU A N 1
ATOM 680 C CA . LEU A 1 81 ? -26.797 12.310 4.296 1.00 63.44 81 LEU A CA 1
ATOM 681 C C . LEU A 1 81 ? -28.194 11.904 3.812 1.00 63.44 81 LEU A C 1
ATOM 683 O O . LEU A 1 81 ? -28.640 12.434 2.804 1.00 63.44 81 LEU A O 1
ATOM 687 N N . SER A 1 82 ? -28.931 11.036 4.520 1.00 57.97 82 SER A N 1
ATOM 688 C CA . SER A 1 82 ? -30.339 10.743 4.181 1.00 57.97 82 SER A CA 1
ATOM 689 C C . SER A 1 82 ? -31.323 11.838 4.615 1.00 57.97 82 SER A C 1
ATOM 691 O O . SER A 1 82 ? -32.532 11.659 4.484 1.00 57.97 82 SER A O 1
ATOM 693 N N . SER A 1 83 ? -30.814 12.928 5.192 1.00 54.22 83 SER A N 1
ATOM 694 C CA . SER A 1 83 ? -31.586 14.088 5.650 1.00 54.22 83 SER A CA 1
ATOM 695 C C . SER A 1 83 ? -31.400 15.314 4.735 1.00 54.22 83 SER A C 1
ATOM 697 O O . SER A 1 83 ? -31.758 16.421 5.132 1.00 54.22 83 SER A O 1
ATOM 699 N N . SER A 1 84 ? -30.812 15.146 3.541 1.00 45.84 84 SER A N 1
ATOM 700 C CA . SER A 1 84 ? -30.633 16.187 2.509 1.00 45.84 84 SER A CA 1
ATOM 701 C C . SER A 1 84 ? -31.206 15.758 1.164 1.00 45.84 84 SER A C 1
ATOM 703 O O . SER A 1 84 ? -31.094 14.557 0.838 1.00 45.84 84 SER A O 1
#